Protein AF-A0AA38LAQ3-F1 (afdb_monomer_lite)

pLDDT: mean 91.18, std 9.66, range [46.5, 97.31]

InterPro domains:
  IPR043151 Bromo adjacent homology (BAH) domain superfamily [G3DSA:2.30.30.490] (3-56)

Secondary structure (DSSP, 8-state):
--PPEE-SEEE-TTSPEEETT-EEEE--SSTTSPPEEEEEEEEEE-TTS-EEEEE-

Radius of gyration: 12.64 Å; chains: 1; bounding box: 26×21×38 Å

Sequence (56 aa):
MAGAETLDDFRTNNGELLHVGMFVSLFPADPTAELYVARIDKMYRDAEGKNMIQIR

Structure (mmCIF, N/CA/C/O backbone):
data_AF-A0AA38LAQ3-F1
#
_entry.id   AF-A0AA38LAQ3-F1
#
loop_
_atom_site.group_PDB
_atom_site.id
_atom_site.type_symbol
_atom_site.label_atom_id
_atom_site.label_alt_id
_atom_site.label_comp_id
_atom_site.label_asym_id
_atom_site.label_entity_id
_atom_site.label_seq_id
_atom_site.pdbx_PDB_ins_code
_atom_site.Cartn_x
_atom_site.Cartn_y
_atom_site.Cartn_z
_atom_site.occupancy
_atom_site.B_iso_or_equiv
_atom_site.auth_seq_id
_atom_site.auth_comp_id
_atom_site.auth_asym_id
_atom_site.auth_atom_id
_atom_site.pdbx_PDB_model_num
ATOM 1 N N . MET A 1 1 ? 4.552 8.356 -24.707 1.00 46.50 1 MET A N 1
ATOM 2 C CA . MET A 1 1 ? 3.551 8.221 -23.629 1.00 46.50 1 MET A CA 1
ATOM 3 C C . MET A 1 1 ? 4.333 7.866 -22.379 1.00 46.50 1 MET A C 1
ATOM 5 O O . MET A 1 1 ? 5.006 6.845 -22.410 1.00 46.50 1 MET A O 1
ATOM 9 N N . ALA A 1 2 ? 4.381 8.732 -21.366 1.00 50.72 2 ALA A N 1
ATOM 10 C CA . ALA A 1 2 ? 5.104 8.419 -20.134 1.00 50.72 2 ALA A CA 1
ATOM 11 C C . ALA A 1 2 ? 4.315 7.332 -19.385 1.00 50.72 2 ALA A C 1
ATOM 13 O O . ALA A 1 2 ? 3.211 7.590 -18.914 1.00 50.72 2 ALA A O 1
ATOM 14 N N . GLY A 1 3 ? 4.810 6.094 -19.416 1.00 62.94 3 GLY A N 1
ATOM 15 C CA . GLY A 1 3 ? 4.191 4.955 -18.739 1.00 62.94 3 GLY A CA 1
ATOM 16 C C . GLY A 1 3 ? 4.566 4.934 -17.261 1.00 62.94 3 GLY A C 1
ATOM 17 O O . GLY A 1 3 ? 5.642 5.402 -16.899 1.00 62.94 3 GLY A O 1
AT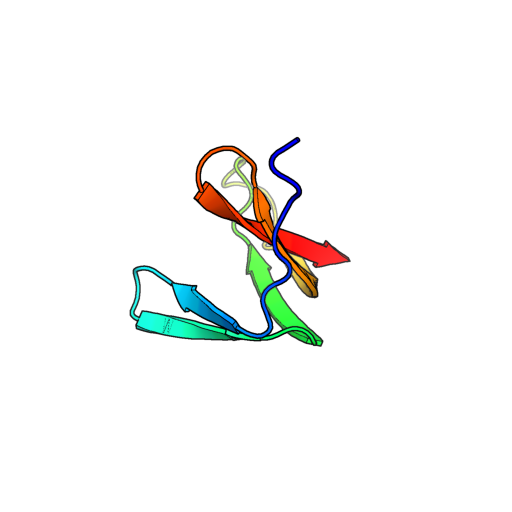OM 18 N N . ALA A 1 4 ? 3.685 4.390 -16.420 1.00 77.06 4 ALA A N 1
ATOM 19 C CA . ALA A 1 4 ? 3.996 4.162 -15.015 1.00 77.06 4 ALA A CA 1
ATOM 20 C C . ALA A 1 4 ? 5.220 3.235 -14.884 1.00 77.06 4 ALA A C 1
ATOM 22 O O . ALA A 1 4 ? 5.239 2.135 -15.443 1.00 77.06 4 ALA A O 1
ATOM 23 N N . GLU A 1 5 ? 6.238 3.690 -14.159 1.00 90.06 5 GLU A N 1
ATOM 24 C CA . GLU A 1 5 ? 7.475 2.949 -13.891 1.00 90.06 5 GLU A CA 1
ATOM 25 C C . GLU A 1 5 ? 7.230 1.982 -12.726 1.00 90.06 5 GLU A C 1
ATOM 27 O O . GLU A 1 5 ? 6.691 2.384 -11.698 1.00 90.06 5 GLU A O 1
ATOM 32 N N . THR A 1 6 ? 7.580 0.702 -12.866 1.00 93.25 6 THR A N 1
ATOM 33 C CA . THR A 1 6 ? 7.466 -0.256 -11.748 1.00 93.25 6 THR A CA 1
ATOM 34 C C . THR A 1 6 ? 8.634 -0.062 -10.785 1.00 93.25 6 THR A C 1
ATOM 36 O O . THR A 1 6 ? 9.750 0.188 -11.229 1.00 93.25 6 THR A O 1
ATOM 39 N N . LEU A 1 7 ? 8.372 -0.176 -9.482 1.00 92.94 7 LEU A N 1
ATOM 40 C CA . LEU A 1 7 ? 9.371 -0.031 -8.425 1.00 92.94 7 LEU A CA 1
ATOM 41 C C . LEU A 1 7 ? 9.519 -1.355 -7.667 1.00 92.94 7 LEU A C 1
ATOM 43 O O . LEU A 1 7 ? 8.511 -1.975 -7.325 1.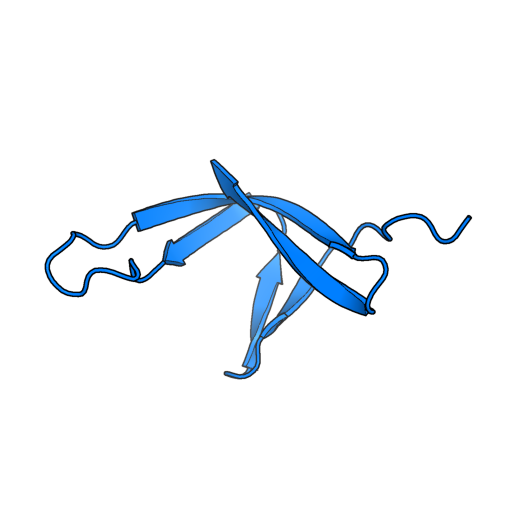00 92.94 7 LEU A O 1
ATOM 47 N N . ASP A 1 8 ? 10.757 -1.747 -7.368 1.00 89.50 8 ASP A N 1
ATOM 48 C CA . ASP A 1 8 ? 11.042 -2.879 -6.474 1.00 89.50 8 ASP A CA 1
ATOM 49 C C . ASP A 1 8 ? 10.939 -2.458 -4.999 1.00 89.50 8 ASP A C 1
ATOM 51 O O . ASP A 1 8 ? 10.434 -3.209 -4.159 1.00 89.50 8 ASP A O 1
ATOM 55 N N . ASP A 1 9 ? 11.379 -1.230 -4.698 1.00 93.38 9 ASP A N 1
ATOM 56 C CA . ASP A 1 9 ? 11.303 -0.614 -3.379 1.00 93.38 9 ASP A CA 1
ATOM 57 C C . ASP A 1 9 ? 11.262 0.921 -3.429 1.00 93.38 9 ASP A C 1
ATOM 59 O O . ASP A 1 9 ? 11.554 1.546 -4.453 1.00 93.38 9 ASP A O 1
ATOM 63 N N . PHE A 1 10 ? 10.845 1.543 -2.321 1.00 92.19 10 PHE A N 1
ATOM 64 C CA . PHE A 1 10 ? 11.134 2.954 -2.056 1.00 92.19 10 PHE A CA 1
ATOM 65 C C . PHE A 1 10 ? 11.162 3.254 -0.556 1.00 92.19 10 PHE A C 1
ATOM 67 O O . PHE A 1 10 ? 10.518 2.582 0.254 1.00 92.19 10 PHE A O 1
ATOM 74 N N . ARG A 1 11 ? 11.894 4.313 -0.190 1.00 93.31 11 ARG A N 1
ATOM 75 C CA . ARG A 1 11 ? 11.943 4.825 1.182 1.00 93.31 11 ARG A CA 1
ATOM 76 C C . ARG A 1 11 ? 10.824 5.838 1.424 1.00 93.31 11 ARG A C 1
ATOM 78 O O . ARG A 1 11 ? 10.685 6.798 0.667 1.00 93.31 11 ARG A O 1
ATOM 85 N N . THR A 1 12 ? 10.027 5.627 2.461 1.00 88.69 12 THR A N 1
ATOM 86 C CA . THR A 1 12 ? 8.975 6.545 2.920 1.00 88.69 12 THR A CA 1
ATOM 87 C C . THR A 1 12 ? 9.573 7.766 3.625 1.00 88.69 12 THR A C 1
ATOM 89 O O . THR A 1 12 ? 10.744 7.790 4.008 1.00 88.69 12 THR A O 1
ATOM 92 N N . ASN A 1 13 ? 8.750 8.793 3.854 1.00 86.81 13 ASN A N 1
ATOM 93 C CA . ASN A 1 13 ? 9.188 10.038 4.498 1.00 86.81 13 ASN A CA 1
ATOM 94 C C . ASN A 1 13 ? 9.657 9.855 5.954 1.00 86.81 13 ASN A C 1
ATOM 96 O O . ASN A 1 13 ? 10.452 10.655 6.438 1.00 86.81 13 ASN A O 1
ATOM 100 N N . ASN A 1 14 ? 9.186 8.814 6.651 1.00 88.31 14 ASN A N 1
ATOM 101 C CA . ASN A 1 14 ? 9.650 8.447 7.997 1.00 88.31 14 ASN A CA 1
ATOM 102 C C . ASN A 1 14 ? 10.940 7.598 7.973 1.00 88.31 14 ASN A C 1
ATOM 104 O O . ASN A 1 14 ? 11.420 7.187 9.025 1.00 88.31 14 ASN A O 1
ATOM 108 N N . GLY A 1 15 ? 11.511 7.345 6.792 1.00 91.69 15 GLY A N 1
ATOM 109 C CA . GLY A 1 15 ? 12.759 6.610 6.624 1.00 91.69 15 GLY A CA 1
ATOM 110 C C . GLY A 1 15 ? 12.603 5.094 6.519 1.00 91.69 15 GLY A C 1
ATOM 111 O O . GLY A 1 15 ? 13.622 4.421 6.365 1.00 91.69 15 GLY A O 1
ATOM 112 N N . GLU A 1 16 ? 11.392 4.542 6.557 1.00 92.62 16 GLU A N 1
ATOM 113 C CA . GLU A 1 16 ? 11.165 3.104 6.374 1.00 92.62 16 GLU A CA 1
ATOM 114 C C . GLU A 1 16 ? 11.331 2.693 4.908 1.00 92.62 16 GLU A C 1
ATOM 116 O O . GLU A 1 16 ? 11.079 3.473 3.992 1.00 92.62 16 GLU A O 1
ATOM 121 N N . LEU A 1 17 ? 11.800 1.469 4.673 1.00 94.81 17 LEU A N 1
ATOM 122 C CA . LEU A 1 17 ? 11.938 0.913 3.331 1.00 94.81 17 LEU A CA 1
ATOM 123 C C . LEU A 1 17 ? 10.771 -0.041 3.076 1.00 94.81 17 LEU A C 1
ATOM 125 O O . LEU A 1 17 ? 10.566 -0.980 3.845 1.00 94.81 17 LEU A O 1
ATOM 129 N N . LEU A 1 18 ? 10.003 0.226 2.023 1.00 95.12 18 LEU A N 1
ATOM 130 C CA . LEU A 1 18 ? 8.889 -0.617 1.602 1.00 95.12 18 LEU A CA 1
ATOM 131 C C . LEU A 1 18 ? 9.287 -1.451 0.389 1.00 95.12 18 LEU A C 1
ATOM 133 O O . LEU A 1 18 ? 9.948 -0.943 -0.512 1.00 95.12 18 LEU A O 1
ATOM 137 N N . HIS A 1 19 ? 8.818 -2.698 0.354 1.00 95.81 19 HIS A N 1
ATOM 138 C CA . HIS A 1 19 ? 9.040 -3.649 -0.733 1.00 95.81 19 HIS A CA 1
ATOM 139 C C . HIS A 1 19 ? 7.752 -4.411 -1.064 1.00 95.81 19 HIS A C 1
ATOM 141 O O . HIS A 1 19 ? 6.892 -4.623 -0.199 1.00 95.81 19 HIS A O 1
ATOM 147 N N . VAL A 1 20 ? 7.643 -4.899 -2.302 1.00 95.69 20 VAL A N 1
ATOM 148 C CA . VAL A 1 20 ? 6.548 -5.788 -2.716 1.00 95.69 20 VAL A CA 1
ATOM 149 C C . VAL A 1 20 ? 6.528 -7.047 -1.840 1.00 95.69 20 VAL A C 1
ATOM 151 O O . VAL A 1 20 ? 7.550 -7.685 -1.602 1.00 95.69 20 VAL A O 1
ATOM 154 N N . GLY A 1 21 ? 5.343 -7.426 -1.361 1.00 95.50 21 GLY A N 1
ATOM 155 C CA . GLY A 1 21 ? 5.132 -8.568 -0.471 1.00 95.50 21 GLY A CA 1
ATOM 156 C C . GLY A 1 21 ? 5.089 -8.227 1.019 1.00 95.50 21 GLY A C 1
ATOM 157 O O . GLY A 1 21 ? 4.644 -9.072 1.797 1.00 95.50 21 GLY A O 1
ATOM 158 N N . MET A 1 22 ? 5.478 -7.013 1.421 1.00 96.38 22 MET A N 1
ATOM 159 C CA . MET A 1 22 ? 5.330 -6.558 2.806 1.00 96.38 22 MET A CA 1
ATOM 160 C C . MET A 1 22 ? 3.863 -6.336 3.182 1.00 96.38 22 MET A C 1
ATOM 162 O O . MET A 1 22 ? 3.040 -5.960 2.345 1.00 96.38 22 MET A O 1
ATOM 166 N N . PHE A 1 23 ? 3.556 -6.532 4.465 1.00 95.94 23 PHE A N 1
ATOM 167 C CA . PHE A 1 23 ? 2.296 -6.100 5.063 1.00 95.94 23 PHE A CA 1
ATOM 168 C C . PHE A 1 23 ? 2.463 -4.706 5.660 1.00 95.94 23 PHE A C 1
ATOM 170 O O . PHE A 1 23 ? 3.464 -4.431 6.321 1.00 95.94 23 PHE A O 1
ATOM 177 N N . VAL A 1 24 ? 1.475 -3.846 5.436 1.00 93.62 24 VAL A N 1
ATOM 178 C CA . VAL A 1 24 ? 1.429 -2.479 5.956 1.00 93.62 24 VAL A CA 1
ATOM 179 C C . VAL A 1 24 ? 0.117 -2.232 6.679 1.00 93.62 24 VAL A C 1
ATOM 181 O O . VAL A 1 24 ? -0.924 -2.768 6.296 1.00 93.62 24 VAL A O 1
ATOM 184 N N . SER A 1 25 ? 0.174 -1.401 7.714 1.00 93.25 25 SER A N 1
ATOM 185 C CA . SER A 1 25 ? -0.996 -0.856 8.394 1.00 93.25 25 SER A CA 1
ATOM 186 C C . SER A 1 25 ? -1.331 0.528 7.836 1.00 93.25 25 SER A C 1
ATOM 188 O O . SER A 1 25 ? -0.454 1.378 7.690 1.00 93.25 25 SER A O 1
ATOM 190 N N . LEU A 1 26 ? -2.603 0.762 7.520 1.00 91.19 26 LEU A N 1
ATOM 191 C CA . LEU A 1 26 ? -3.095 2.013 6.950 1.00 91.19 26 LEU A CA 1
ATOM 192 C C . LEU A 1 26 ? -4.148 2.619 7.867 1.00 91.19 26 LEU A C 1
ATOM 194 O O . LEU A 1 26 ? -5.111 1.954 8.254 1.00 91.19 26 LEU A O 1
ATOM 198 N N . PHE A 1 27 ? -3.968 3.900 8.178 1.00 92.00 27 PHE A N 1
ATOM 199 C CA . PHE A 1 27 ? -4.961 4.673 8.906 1.00 92.00 27 PHE A CA 1
ATOM 200 C C . PHE A 1 27 ? -6.107 5.050 7.959 1.00 92.00 27 PHE A C 1
ATOM 202 O O . PHE A 1 27 ? -5.856 5.712 6.946 1.00 92.00 27 PHE A O 1
ATOM 209 N N . PRO A 1 28 ? -7.352 4.642 8.253 1.00 94.06 28 PRO A N 1
ATOM 210 C CA . PRO A 1 28 ? -8.508 5.145 7.528 1.00 94.06 28 PRO A CA 1
ATOM 211 C C . PRO A 1 28 ? -8.627 6.665 7.660 1.00 94.06 28 PRO A C 1
ATOM 2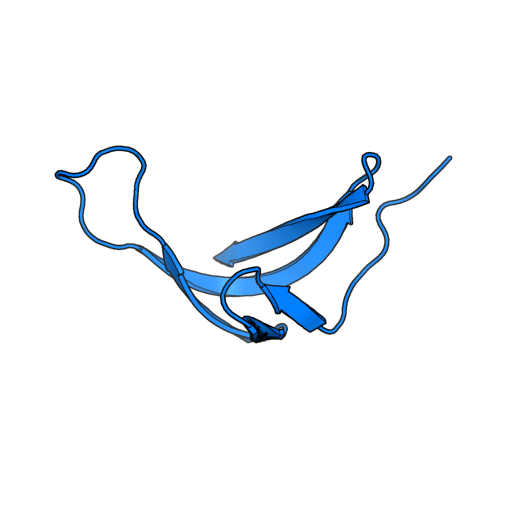13 O O . PRO A 1 28 ? -8.202 7.265 8.645 1.00 94.06 28 PRO A O 1
ATOM 216 N N . ALA A 1 29 ? -9.258 7.288 6.663 1.00 93.69 29 ALA A N 1
ATOM 217 C CA . ALA A 1 29 ? -9.598 8.707 6.731 1.00 93.69 29 ALA A CA 1
ATOM 218 C C . ALA A 1 29 ? -10.626 9.001 7.840 1.00 93.69 29 ALA A C 1
ATOM 220 O O . ALA A 1 29 ? -10.601 10.081 8.424 1.00 93.69 29 ALA A O 1
ATOM 221 N N . ASP A 1 30 ? -11.513 8.041 8.126 1.00 94.31 30 ASP A N 1
ATOM 222 C CA . ASP A 1 30 ? -12.376 8.067 9.305 1.00 94.31 30 ASP A CA 1
ATOM 223 C C . ASP A 1 30 ? -11.575 7.584 10.529 1.00 94.31 30 ASP A C 1
ATOM 225 O O . ASP A 1 30 ? -11.233 6.402 10.591 1.00 94.31 30 ASP A O 1
ATOM 229 N N . PRO A 1 31 ? -11.283 8.451 11.514 1.00 90.44 31 PRO A N 1
ATOM 230 C CA . PRO A 1 31 ? -10.475 8.090 12.677 1.00 90.44 31 PRO A CA 1
ATOM 231 C C . PRO A 1 31 ? -11.185 7.134 13.646 1.00 90.44 31 PRO A C 1
ATOM 233 O O . PRO A 1 31 ? -10.557 6.655 14.588 1.00 90.44 31 PRO A O 1
ATOM 236 N N . THR A 1 32 ? -12.485 6.888 13.461 1.00 94.12 32 THR A N 1
ATOM 237 C CA . THR A 1 32 ? -13.254 5.930 14.266 1.00 94.12 32 THR A CA 1
ATOM 238 C C . THR A 1 32 ? -13.233 4.519 13.685 1.00 94.12 32 THR A C 1
ATOM 240 O O . THR A 1 32 ? -13.599 3.571 14.380 1.00 94.12 32 THR A O 1
ATOM 243 N N . ALA A 1 33 ? -12.791 4.368 12.434 1.00 92.81 33 ALA A N 1
ATOM 244 C CA . ALA A 1 33 ? -12.660 3.074 11.788 1.00 92.81 33 ALA A CA 1
ATOM 245 C C . ALA A 1 33 ? -11.404 2.326 12.264 1.00 92.81 33 ALA A C 1
ATOM 247 O O . ALA A 1 33 ? -10.404 2.917 12.679 1.00 92.81 33 ALA A O 1
ATOM 248 N N . GLU A 1 34 ? -11.461 0.997 12.188 1.00 94.38 34 GLU A N 1
ATOM 249 C CA . GLU A 1 34 ? -10.335 0.134 12.532 1.00 94.38 34 GLU A CA 1
ATOM 250 C C . GLU A 1 34 ? -9.175 0.293 11.537 1.00 94.38 34 GLU A C 1
ATOM 252 O O . GLU A 1 34 ? -9.366 0.587 10.356 1.00 94.38 34 GLU A O 1
ATOM 257 N N . LEU A 1 35 ? -7.952 0.066 12.019 1.00 94.62 35 LEU A N 1
ATOM 258 C CA . LEU A 1 35 ? -6.756 0.032 11.180 1.00 94.62 35 LEU A CA 1
ATOM 259 C C . LEU A 1 35 ? -6.869 -1.059 10.112 1.00 94.62 35 LEU A C 1
ATOM 261 O O . LEU A 1 35 ? -7.151 -2.216 10.422 1.00 94.62 35 LEU A O 1
ATOM 265 N N . TYR A 1 36 ? -6.544 -0.716 8.867 1.00 93.25 36 TYR A N 1
ATOM 266 C CA . TYR A 1 36 ? -6.448 -1.707 7.801 1.00 93.25 36 TYR A CA 1
ATOM 267 C C . TYR A 1 36 ? -5.061 -2.324 7.785 1.00 93.25 36 TYR A C 1
ATOM 269 O O . TYR A 1 36 ? -4.069 -1.604 7.853 1.00 93.25 36 TYR A O 1
ATOM 277 N N . VAL A 1 37 ? -4.983 -3.644 7.640 1.00 95.31 37 VAL A N 1
ATOM 278 C CA . VAL A 1 37 ? -3.730 -4.353 7.367 1.00 95.31 37 VAL A CA 1
ATOM 279 C C . VAL A 1 37 ? -3.835 -4.961 5.980 1.00 95.31 37 VAL A C 1
ATOM 281 O O . VAL A 1 37 ? -4.763 -5.720 5.715 1.00 95.31 37 VAL A O 1
ATOM 2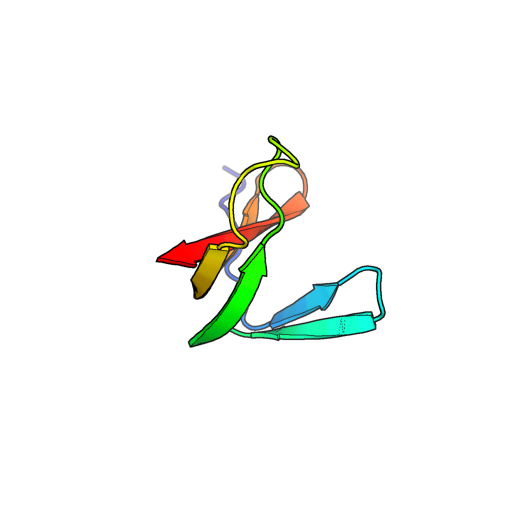84 N N . ALA A 1 38 ? -2.895 -4.625 5.101 1.00 96.25 38 ALA A N 1
ATOM 285 C CA . ALA A 1 38 ? -2.931 -5.036 3.702 1.00 96.25 38 ALA A CA 1
ATOM 286 C C . ALA A 1 38 ? -1.544 -5.448 3.206 1.00 96.25 38 ALA A C 1
ATOM 288 O O . ALA A 1 38 ? -0.524 -4.963 3.707 1.00 96.25 38 ALA A O 1
ATOM 289 N N . ARG A 1 39 ? -1.489 -6.340 2.213 1.00 97.31 39 ARG A N 1
ATOM 290 C CA . ARG A 1 39 ? -0.226 -6.725 1.561 1.00 97.31 39 ARG A CA 1
ATOM 291 C C . ARG A 1 39 ? 0.026 -5.840 0.348 1.00 97.31 39 ARG A C 1
ATOM 293 O O . ARG A 1 39 ? -0.872 -5.654 -0.465 1.00 97.31 39 ARG A O 1
ATOM 300 N N . ILE A 1 40 ? 1.259 -5.367 0.182 1.00 96.94 40 ILE A N 1
ATOM 301 C CA . ILE A 1 40 ? 1.700 -4.684 -1.038 1.00 96.94 40 ILE A CA 1
ATOM 302 C C . ILE A 1 40 ? 1.875 -5.719 -2.154 1.00 96.94 40 ILE A C 1
ATOM 304 O O . ILE A 1 40 ? 2.757 -6.577 -2.084 1.00 96.94 40 ILE A O 1
ATOM 308 N N . ASP A 1 41 ? 1.065 -5.614 -3.202 1.00 96.38 41 ASP A N 1
ATOM 309 C CA . ASP A 1 41 ? 1.142 -6.481 -4.381 1.00 96.38 41 ASP A CA 1
ATOM 310 C C . ASP A 1 41 ? 1.948 -5.847 -5.518 1.00 96.38 41 ASP A C 1
ATOM 312 O O . ASP A 1 41 ? 2.592 -6.554 -6.292 1.00 96.38 41 ASP A O 1
ATOM 316 N N . LYS A 1 42 ? 1.929 -4.513 -5.624 1.00 95.75 42 LYS A N 1
ATOM 317 C CA . LYS A 1 42 ? 2.676 -3.772 -6.645 1.00 95.75 42 LYS A CA 1
ATOM 318 C C . LYS A 1 42 ? 3.078 -2.398 -6.133 1.00 95.75 42 LYS A C 1
ATOM 320 O O . LYS A 1 42 ? 2.308 -1.745 -5.433 1.00 95.75 42 LYS A O 1
ATOM 325 N N . MET A 1 43 ? 4.253 -1.938 -6.546 1.00 96.06 43 MET A N 1
ATOM 326 C CA . MET A 1 43 ? 4.728 -0.575 -6.322 1.00 96.06 43 MET A CA 1
ATOM 327 C C . MET A 1 43 ? 5.070 0.047 -7.676 1.00 96.06 43 MET A C 1
ATOM 329 O O . MET A 1 43 ? 5.584 -0.630 -8.569 1.00 96.06 43 MET A O 1
ATOM 333 N N . TYR A 1 44 ? 4.708 1.310 -7.877 1.00 95.12 44 TYR A N 1
ATOM 334 C CA . TYR A 1 44 ? 4.944 2.005 -9.142 1.00 95.12 44 TYR A CA 1
ATOM 335 C C . TYR A 1 44 ? 5.013 3.518 -8.949 1.00 95.12 44 TYR A C 1
ATOM 337 O O . TYR A 1 44 ? 4.501 4.048 -7.967 1.00 95.12 44 TYR A O 1
ATOM 345 N N . ARG A 1 45 ? 5.630 4.217 -9.898 1.00 95.19 45 ARG A N 1
ATOM 346 C CA . ARG A 1 45 ? 5.588 5.672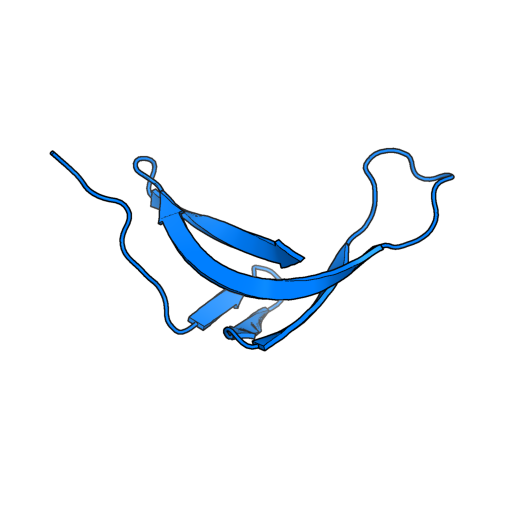 -10.003 1.00 95.19 45 ARG A CA 1
ATOM 347 C C . ARG A 1 45 ? 4.543 6.077 -11.036 1.00 95.19 45 ARG A C 1
ATOM 349 O O . ARG A 1 45 ? 4.561 5.566 -12.157 1.00 95.19 45 ARG A O 1
ATOM 356 N N . ASP A 1 46 ? 3.611 6.943 -10.652 1.00 94.06 46 ASP A N 1
ATOM 357 C CA . ASP A 1 46 ? 2.578 7.443 -11.560 1.00 94.06 46 ASP A CA 1
ATOM 358 C C . ASP A 1 46 ? 3.127 8.485 -12.556 1.00 94.06 46 ASP A C 1
ATOM 360 O O . ASP A 1 46 ? 4.312 8.829 -12.553 1.00 94.06 46 ASP A O 1
ATOM 364 N N . ALA A 1 47 ? 2.258 8.992 -13.434 1.00 91.88 47 ALA A N 1
ATOM 365 C CA . ALA A 1 47 ? 2.641 9.981 -14.443 1.00 91.88 47 ALA A CA 1
ATOM 366 C C . ALA A 1 47 ? 3.050 11.348 -13.852 1.00 91.88 47 ALA A C 1
ATOM 368 O O . ALA A 1 47 ? 3.689 12.136 -14.547 1.00 91.88 47 ALA A O 1
ATOM 369 N N . GLU A 1 48 ? 2.700 11.629 -12.593 1.00 93.44 48 GLU A N 1
ATOM 370 C CA . GLU A 1 48 ? 3.082 12.844 -11.861 1.00 93.44 48 GLU A CA 1
ATOM 371 C C . GLU A 1 48 ? 4.380 12.656 -11.057 1.00 93.44 48 GLU A C 1
ATOM 373 O O . GLU A 1 48 ? 4.842 13.582 -10.391 1.00 93.44 48 GLU A O 1
ATOM 378 N N . GLY A 1 49 ? 4.987 11.467 -11.112 1.00 90.38 49 GLY A N 1
ATOM 379 C CA . GLY A 1 49 ? 6.199 11.147 -10.371 1.00 90.38 49 GLY A CA 1
ATOM 380 C C . GLY A 1 49 ? 5.951 10.705 -8.926 1.00 90.38 49 GLY A C 1
ATOM 381 O O . GLY A 1 49 ? 6.914 10.565 -8.168 1.00 90.38 49 GLY A O 1
ATOM 382 N N . LYS A 1 50 ? 4.697 10.467 -8.521 1.00 91.56 50 LYS A N 1
ATOM 383 C CA . LYS A 1 50 ? 4.350 10.025 -7.164 1.00 91.56 50 LYS A CA 1
ATOM 384 C C . LYS A 1 50 ? 4.539 8.523 -7.024 1.00 91.56 50 LYS A C 1
ATOM 386 O O . LYS A 1 50 ? 4.150 7.752 -7.899 1.00 91.56 50 LYS A O 1
ATOM 391 N N . ASN A 1 51 ? 5.109 8.107 -5.897 1.00 93.31 51 ASN A N 1
ATOM 392 C CA . ASN A 1 51 ? 5.213 6.694 -5.550 1.00 93.31 51 ASN A CA 1
ATOM 393 C C . ASN A 1 51 ? 3.850 6.189 -5.060 1.00 93.31 51 ASN A C 1
ATOM 395 O O . ASN A 1 51 ? 3.269 6.749 -4.131 1.00 93.31 51 ASN A O 1
ATOM 399 N N . MET A 1 52 ? 3.374 5.111 -5.669 1.00 94.94 52 MET A N 1
ATOM 400 C CA . MET A 1 52 ? 2.082 4.491 -5.417 1.00 94.94 52 MET A CA 1
ATOM 401 C C . MET A 1 52 ? 2.275 3.034 -4.999 1.00 94.94 52 MET A C 1
ATOM 403 O O . MET A 1 52 ? 3.168 2.341 -5.495 1.00 94.94 52 MET A O 1
ATOM 407 N N . ILE A 1 53 ? 1.396 2.556 -4.118 1.00 95.06 53 ILE A N 1
ATOM 408 C CA . ILE A 1 53 ? 1.286 1.142 -3.754 1.00 95.06 53 ILE A CA 1
ATOM 409 C C . ILE A 1 53 ? -0.098 0.625 -4.141 1.00 95.06 53 ILE A C 1
ATOM 411 O O . ILE A 1 53 ? -1.105 1.309 -3.961 1.00 95.06 53 ILE A O 1
ATOM 415 N N . GLN A 1 54 ? -0.148 -0.587 -4.677 1.00 95.56 54 GLN A N 1
ATOM 416 C CA . GLN A 1 54 ? -1.374 -1.356 -4.840 1.00 95.56 54 GLN A CA 1
ATOM 417 C C . GLN A 1 54 ? -1.390 -2.446 -3.774 1.00 95.56 54 GLN A C 1
ATOM 419 O O . GLN A 1 54 ? -0.401 -3.165 -3.605 1.00 95.56 54 GLN A O 1
ATOM 424 N N . ILE A 1 55 ? -2.512 -2.553 -3.070 1.00 96.62 55 ILE A N 1
ATOM 425 C CA . ILE A 1 55 ? -2.675 -3.421 -1.906 1.00 96.62 55 ILE A CA 1
ATOM 426 C C . ILE A 1 55 ? -3.863 -4.372 -2.077 1.00 96.62 55 ILE A C 1
ATOM 428 O O . ILE A 1 55 ? -4.770 -4.082 -2.863 1.00 96.62 55 ILE A O 1
ATOM 432 N N . ARG A 1 56 ? -3.857 -5.471 -1.320 1.00 94.12 56 ARG A N 1
ATOM 433 C CA . ARG A 1 56 ? -4.971 -6.416 -1.169 1.00 94.12 56 ARG A CA 1
ATOM 434 C C . ARG A 1 56 ? -5.255 -6.732 0.294 1.00 94.12 56 ARG A C 1
ATOM 436 O O . ARG A 1 56 ? -4.285 -6.686 1.094 1.00 94.12 56 ARG A O 1
#

Foldseek 3Di:
DDDKAWDQWDADPVGDIDGQQDWDWDCDPPNPDDIDIWGFHTWTQDPVRDIDTDTD

Organism: Taxus chine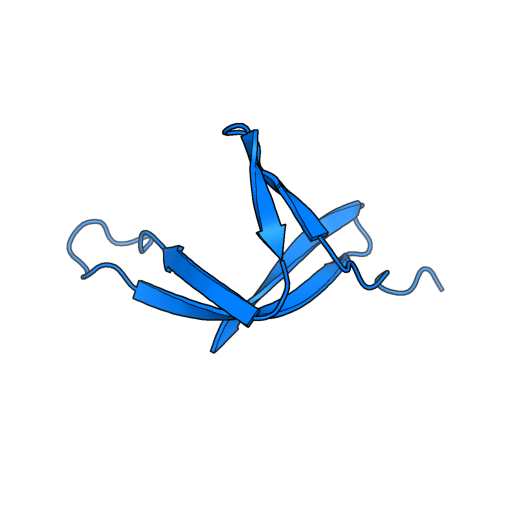nsis (NCBI:txid29808)